Protein AF-A0A537BPP9-F1 (afdb_monomer_lite)

Structure (mmCIF, N/CA/C/O backbone):
data_AF-A0A537BPP9-F1
#
_entry.id   AF-A0A537BPP9-F1
#
loop_
_atom_site.group_PDB
_atom_site.id
_atom_site.type_symbol
_atom_site.label_atom_id
_atom_site.label_alt_id
_atom_site.label_comp_id
_atom_site.label_asym_id
_atom_site.label_entity_id
_atom_site.label_seq_id
_atom_site.pdbx_PDB_ins_code
_atom_site.Cartn_x
_atom_site.Cartn_y
_atom_site.Cartn_z
_atom_site.occupancy
_atom_site.B_iso_or_equiv
_atom_site.auth_seq_id
_atom_site.auth_comp_id
_atom_site.auth_asym_id
_atom_site.auth_atom_id
_atom_site.pdbx_PDB_model_num
ATOM 1 N N . ILE A 1 1 ? 6.197 -17.176 19.906 1.00 61.44 1 ILE A N 1
ATOM 2 C CA . ILE A 1 1 ? 5.536 -15.859 20.048 1.00 61.44 1 ILE A CA 1
ATOM 3 C C . ILE A 1 1 ? 5.811 -15.427 21.479 1.00 61.44 1 ILE A C 1
ATOM 5 O O . ILE A 1 1 ? 5.444 -16.181 22.370 1.00 61.44 1 ILE A O 1
ATOM 9 N N . SER A 1 2 ? 6.586 -14.357 21.679 1.00 73.06 2 SER A N 1
ATOM 10 C CA . SER A 1 2 ? 6.840 -13.791 23.013 1.00 73.06 2 SER A CA 1
ATOM 11 C C . SER A 1 2 ? 5.647 -12.945 23.462 1.00 73.06 2 SER A C 1
ATOM 13 O O . SER A 1 2 ? 4.713 -12.756 22.689 1.00 73.06 2 SER A O 1
ATOM 15 N N . ASP A 1 3 ? 5.698 -12.450 24.696 1.00 83.94 3 ASP A N 1
ATOM 16 C CA . ASP A 1 3 ? 4.587 -11.999 25.553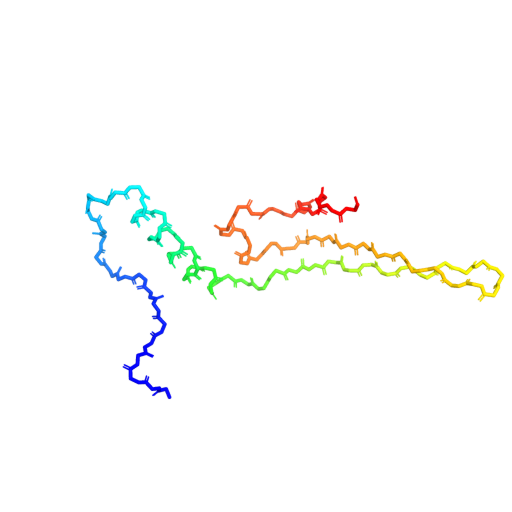 1.00 83.94 3 ASP A CA 1
ATOM 17 C C . ASP A 1 3 ? 3.584 -10.975 24.981 1.00 83.94 3 ASP A C 1
ATOM 19 O O . ASP A 1 3 ? 2.559 -10.705 25.609 1.00 83.94 3 ASP A O 1
ATOM 23 N N . HIS A 1 4 ? 3.818 -10.426 23.785 1.00 87.50 4 HIS A N 1
ATOM 24 C CA . HIS A 1 4 ? 2.938 -9.455 23.146 1.00 87.50 4 HIS A CA 1
ATOM 25 C C . HIS A 1 4 ? 2.727 -9.736 21.657 1.00 87.50 4 HIS A C 1
ATOM 27 O O . HIS A 1 4 ? 3.633 -10.133 20.923 1.00 87.50 4 HIS A O 1
ATOM 33 N N . PHE A 1 5 ? 1.499 -9.477 21.211 1.00 89.75 5 PHE A N 1
ATOM 34 C CA . PHE A 1 5 ? 1.113 -9.505 19.805 1.00 89.75 5 PHE A CA 1
ATOM 35 C C . PHE A 1 5 ? 1.318 -8.134 19.149 1.00 89.75 5 PHE A C 1
ATOM 37 O O . PHE A 1 5 ? 1.632 -7.143 19.811 1.00 89.75 5 PHE A O 1
ATOM 44 N N . ALA A 1 6 ? 1.126 -8.079 17.830 1.00 91.81 6 ALA A N 1
ATOM 45 C CA . ALA A 1 6 ? 1.098 -6.819 17.097 1.00 91.81 6 ALA A CA 1
ATOM 46 C C . ALA A 1 6 ? -0.002 -5.886 17.633 1.00 91.81 6 ALA A C 1
ATOM 48 O O . ALA A 1 6 ? -1.054 -6.339 18.087 1.00 91.81 6 ALA A O 1
ATOM 49 N N . ILE A 1 7 ? 0.231 -4.576 17.535 1.00 94.12 7 ILE A N 1
ATOM 50 C CA . ILE A 1 7 ? -0.763 -3.560 17.891 1.00 94.12 7 ILE A CA 1
ATOM 51 C C . ILE A 1 7 ? -1.897 -3.612 16.863 1.00 94.12 7 ILE A C 1
ATOM 53 O O . ILE A 1 7 ? -1.665 -3.430 15.667 1.00 94.12 7 ILE A O 1
ATOM 57 N N . ILE A 1 8 ? -3.116 -3.849 17.340 1.00 94.69 8 ILE A N 1
ATOM 58 C CA . ILE A 1 8 ? -4.331 -3.947 16.526 1.00 94.69 8 ILE A CA 1
ATOM 59 C C . ILE A 1 8 ? -5.445 -3.093 17.139 1.00 94.69 8 ILE A C 1
ATOM 61 O O . ILE A 1 8 ? -5.441 -2.868 18.355 1.00 94.69 8 ILE A O 1
ATOM 65 N N . PRO A 1 9 ? -6.404 -2.608 16.332 1.00 94.94 9 PRO A N 1
ATOM 66 C CA . PRO A 1 9 ? -7.571 -1.934 16.876 1.00 94.94 9 PRO A CA 1
ATOM 67 C C . PRO A 1 9 ? -8.391 -2.897 17.741 1.00 94.94 9 PRO A C 1
ATOM 69 O O . PRO A 1 9 ? -8.507 -4.087 17.446 1.00 94.94 9 PRO A O 1
ATOM 72 N N . THR A 1 10 ? -8.971 -2.370 18.816 1.00 94.00 10 THR A N 1
ATOM 73 C CA . THR A 1 10 ? -9.901 -3.116 19.669 1.00 94.00 10 THR A CA 1
ATOM 74 C C . THR A 1 10 ? -11.336 -2.955 19.158 1.00 94.00 10 THR A C 1
ATOM 76 O O . THR A 1 10 ? -11.615 -2.141 18.279 1.00 94.00 10 THR A O 1
ATOM 79 N N . LEU A 1 11 ? -12.275 -3.718 19.727 1.00 92.88 11 LEU A N 1
ATOM 80 C CA . LEU A 1 11 ? -13.703 -3.617 19.389 1.00 92.88 11 LEU A CA 1
ATOM 81 C C . LEU A 1 11 ? -14.368 -2.335 19.919 1.00 92.88 11 LEU A C 1
ATOM 83 O O . LEU A 1 11 ? -15.493 -2.018 19.537 1.00 92.88 11 LEU A O 1
ATOM 87 N N . GLN A 1 12 ? -13.704 -1.608 20.818 1.00 93.44 12 GLN A N 1
ATOM 88 C CA . GLN A 1 12 ? -14.235 -0.380 21.386 1.00 93.44 12 GLN A CA 1
ATOM 89 C C . GLN A 1 12 ? -13.851 0.808 20.504 1.00 93.44 12 GLN A C 1
ATOM 91 O O . GLN A 1 12 ? -12.675 1.145 20.375 1.00 93.44 12 GLN A O 1
ATOM 96 N N . ALA A 1 13 ? -14.856 1.480 19.942 1.00 89.06 13 ALA A N 1
ATOM 97 C CA . ALA A 1 13 ? -14.631 2.711 19.196 1.00 89.06 13 ALA A CA 1
ATOM 98 C C . ALA A 1 13 ? -14.059 3.806 20.123 1.00 89.06 13 ALA A C 1
ATOM 100 O O . ALA A 1 13 ? -14.611 4.031 21.211 1.00 89.06 13 ALA A O 1
ATOM 101 N N . PRO A 1 14 ? -12.976 4.494 19.720 1.00 90.50 14 PRO A N 1
ATOM 102 C CA . PRO A 1 14 ? -12.411 5.573 20.513 1.00 90.50 14 PRO A CA 1
ATOM 103 C C . PRO A 1 14 ? -13.364 6.776 20.552 1.00 90.50 14 PRO A C 1
ATOM 105 O O . PRO A 1 14 ? -14.169 6.993 19.645 1.00 90.50 14 PRO A O 1
ATOM 108 N N . LYS A 1 15 ? -13.274 7.574 21.618 1.00 91.88 15 LYS A N 1
ATOM 109 C CA . LYS A 1 15 ? -14.040 8.815 21.789 1.00 91.88 15 LYS A CA 1
ATOM 110 C C . LYS A 1 15 ? -13.077 9.952 22.105 1.00 91.88 15 LYS A C 1
ATOM 112 O O . LYS A 1 15 ? -12.145 9.740 22.868 1.00 91.88 15 LYS A O 1
ATOM 117 N N . GLN A 1 16 ? -13.358 11.142 21.569 1.00 91.56 16 GLN A N 1
ATOM 118 C CA . GLN A 1 16 ? -12.634 12.384 21.881 1.00 91.56 16 GLN A CA 1
ATOM 119 C C . GLN A 1 16 ? -11.112 12.291 21.669 1.00 91.56 16 GLN A C 1
ATOM 121 O O . GLN A 1 16 ? -10.341 12.708 22.527 1.00 91.56 16 GLN A O 1
ATOM 126 N N . LEU A 1 17 ? -10.683 11.749 20.527 1.00 93.75 17 LEU A N 1
ATOM 127 C CA . LEU A 1 17 ? -9.268 11.764 20.161 1.00 93.75 17 LEU A CA 1
ATOM 128 C C . LEU A 1 17 ? -8.840 13.173 19.750 1.00 93.75 17 LEU A C 1
ATOM 130 O O . LEU A 1 17 ? -9.557 13.860 19.016 1.00 93.75 17 LEU A O 1
ATOM 134 N N . ASN A 1 18 ? -7.653 13.585 20.185 1.00 96.50 18 ASN A N 1
ATOM 135 C CA . ASN A 1 18 ? -6.991 14.733 19.580 1.00 96.50 18 ASN A CA 1
ATOM 136 C C . ASN A 1 18 ? -6.466 14.373 18.175 1.00 96.50 18 ASN A C 1
ATOM 138 O O . ASN A 1 18 ? -6.469 13.215 17.758 1.00 96.50 18 ASN A O 1
ATOM 142 N N . GLU A 1 19 ? -6.005 15.370 17.422 1.00 96.69 19 GLU A N 1
ATOM 143 C CA . GLU A 1 19 ? -5.573 15.164 16.035 1.00 96.69 19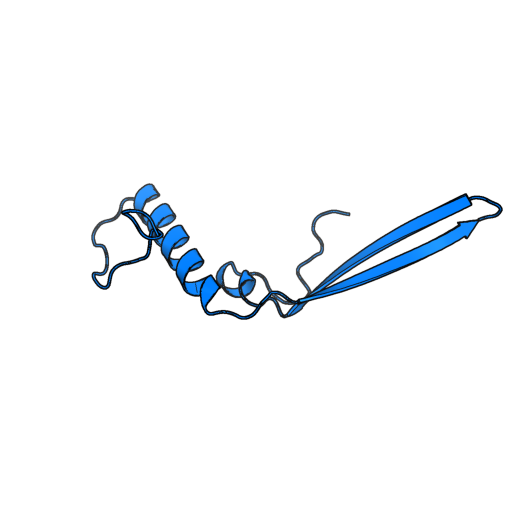 GLU A CA 1
ATOM 144 C C . GLU A 1 19 ? -4.439 14.130 15.899 1.00 96.69 19 GLU A C 1
ATOM 146 O O . GLU A 1 19 ? -4.448 13.308 14.979 1.00 96.69 19 GLU A O 1
ATOM 151 N N . ALA A 1 20 ? -3.468 14.146 16.815 1.00 97.31 20 ALA A N 1
ATOM 152 C CA . ALA A 1 20 ? -2.335 13.226 16.779 1.00 97.31 20 ALA A CA 1
ATOM 153 C C . ALA A 1 20 ? -2.773 11.787 17.088 1.00 97.31 20 ALA A C 1
ATOM 155 O O . ALA A 1 20 ? -2.369 10.850 16.397 1.00 97.31 20 ALA A O 1
ATOM 156 N N . GLU A 1 21 ? -3.641 11.616 18.083 1.00 96.31 21 GLU A N 1
ATOM 157 C CA . GLU A 1 21 ? -4.221 10.322 18.441 1.00 96.31 21 GLU A CA 1
ATOM 158 C C . GLU A 1 21 ? -5.091 9.764 17.316 1.00 96.31 21 GLU A C 1
ATOM 160 O O . GLU A 1 21 ? -4.985 8.582 16.998 1.00 96.31 21 GLU A O 1
ATOM 165 N N . GLN A 1 22 ? -5.899 10.607 16.666 1.00 95.88 22 GLN A N 1
ATOM 166 C CA . GLN A 1 22 ? -6.720 10.198 15.529 1.00 95.88 22 GLN A CA 1
ATOM 167 C C . GLN A 1 22 ? -5.848 9.723 14.363 1.00 95.88 22 GLN A C 1
ATOM 169 O O . GLN A 1 22 ? -6.104 8.663 13.798 1.00 95.88 22 GLN A O 1
ATOM 174 N N . LYS A 1 23 ? -4.776 10.456 14.032 1.00 96.12 23 LYS A N 1
ATOM 175 C CA . LYS A 1 23 ? -3.824 10.059 12.981 1.00 96.12 23 LYS A CA 1
ATOM 176 C C . LYS A 1 23 ? -3.155 8.720 13.288 1.00 96.12 23 LYS A C 1
ATOM 178 O O . LYS A 1 23 ? -3.007 7.887 12.393 1.00 96.12 23 LYS A O 1
ATOM 183 N N . LEU A 1 24 ? -2.756 8.502 14.541 1.00 95.81 24 LEU A N 1
ATOM 184 C CA . LEU A 1 24 ? -2.152 7.241 14.965 1.00 95.81 24 LEU A CA 1
ATOM 185 C C . LEU A 1 24 ? -3.165 6.090 14.921 1.00 95.81 24 LEU A C 1
ATOM 187 O O . LEU A 1 24 ? -2.849 5.016 14.410 1.00 95.81 24 LEU A O 1
ATOM 191 N N . TYR A 1 25 ? -4.386 6.321 15.405 1.00 95.94 25 TYR A N 1
ATOM 192 C CA . TYR A 1 25 ? -5.469 5.345 15.352 1.00 95.94 25 TYR A CA 1
ATOM 193 C C . TYR A 1 25 ? -5.783 4.940 13.907 1.00 95.94 25 TYR A C 1
ATOM 195 O O . TYR A 1 25 ? -5.780 3.751 13.588 1.00 95.94 25 TYR A O 1
ATOM 203 N N . ASP A 1 26 ? -5.945 5.912 13.007 1.00 94.88 26 ASP A N 1
ATOM 204 C CA . ASP A 1 26 ? -6.188 5.673 11.584 1.00 94.88 26 ASP A CA 1
ATOM 205 C C . ASP A 1 26 ? -5.049 4.879 10.935 1.00 94.88 26 ASP A C 1
ATOM 207 O O . ASP A 1 26 ? -5.300 3.984 10.128 1.00 94.88 26 ASP A O 1
ATOM 211 N N . MET A 1 27 ? -3.793 5.163 11.296 1.00 95.56 27 MET A N 1
ATOM 212 C CA . MET A 1 27 ? -2.633 4.414 10.808 1.00 95.56 27 MET A CA 1
ATOM 213 C C . MET A 1 27 ? -2.699 2.940 11.225 1.00 95.56 27 MET A C 1
ATOM 215 O O . MET A 1 27 ? -2.510 2.057 10.384 1.00 95.56 27 MET A O 1
ATOM 219 N N . VAL A 1 28 ? -2.993 2.671 12.501 1.00 96.50 28 VAL A N 1
ATOM 220 C CA . VAL A 1 28 ? -3.118 1.308 13.041 1.00 96.50 28 VAL A CA 1
ATOM 221 C C . VAL A 1 28 ? -4.284 0.572 12.379 1.00 96.50 28 VAL A C 1
ATOM 223 O O . VAL A 1 28 ? -4.112 -0.560 11.927 1.00 96.50 28 VAL A O 1
ATOM 226 N N . VAL A 1 29 ? -5.447 1.216 12.246 1.00 95.69 29 VAL A N 1
ATOM 227 C CA . VAL A 1 29 ? -6.634 0.630 11.604 1.00 95.69 29 VAL A CA 1
ATOM 228 C C . VAL A 1 29 ? -6.371 0.320 10.134 1.00 95.69 29 VAL A C 1
ATOM 230 O O . VAL A 1 29 ? -6.607 -0.806 9.700 1.00 95.69 29 VAL A O 1
ATOM 233 N N . ARG A 1 30 ? -5.834 1.272 9.361 1.00 96.56 30 ARG A N 1
ATOM 234 C CA . ARG A 1 30 ? -5.503 1.055 7.943 1.00 96.56 30 ARG A CA 1
ATOM 235 C C . ARG A 1 30 ? -4.491 -0.072 7.778 1.00 96.56 30 ARG A C 1
ATOM 237 O O . ARG A 1 30 ? -4.662 -0.915 6.902 1.00 96.56 30 ARG A O 1
ATOM 244 N N . ARG A 1 31 ? -3.470 -0.137 8.641 1.00 96.12 3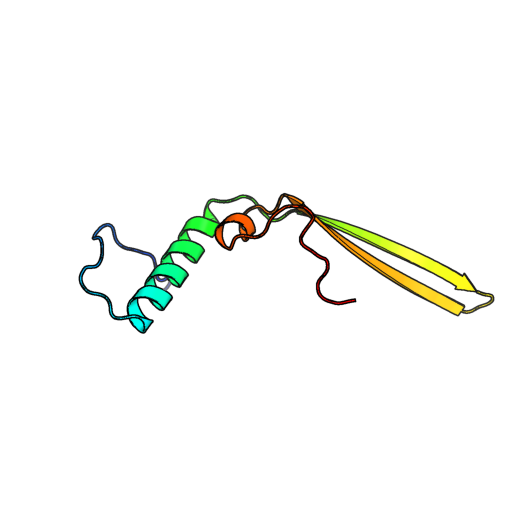1 ARG A N 1
ATOM 245 C CA . ARG A 1 31 ? -2.472 -1.214 8.606 1.00 96.12 31 ARG A CA 1
ATOM 246 C C . ARG A 1 31 ? -3.087 -2.574 8.913 1.00 96.12 31 ARG A C 1
ATOM 248 O O . ARG A 1 31 ? -2.751 -3.539 8.237 1.00 96.12 31 ARG A O 1
ATOM 255 N N . PHE A 1 32 ? -3.977 -2.646 9.898 1.00 96.44 32 PHE A N 1
ATOM 256 C CA . PHE A 1 32 ? -4.689 -3.873 10.235 1.00 96.44 32 PHE A CA 1
ATOM 257 C C . PHE A 1 32 ? -5.595 -4.335 9.085 1.00 96.44 32 PHE A C 1
ATOM 259 O O . PHE A 1 32 ? -5.529 -5.493 8.685 1.00 96.44 32 PHE A O 1
ATOM 266 N N . LEU A 1 33 ? -6.374 -3.423 8.494 1.00 96.12 33 LEU A N 1
ATOM 267 C CA . LEU A 1 33 ? -7.252 -3.726 7.359 1.00 96.12 33 LEU A CA 1
ATOM 268 C C . LEU A 1 33 ? -6.473 -4.195 6.125 1.00 96.12 33 LEU A C 1
ATOM 270 O O . LEU A 1 33 ? -6.894 -5.140 5.464 1.00 96.12 33 LEU A O 1
ATOM 274 N N . ALA A 1 34 ? -5.319 -3.585 5.842 1.00 96.69 34 ALA A N 1
ATOM 275 C CA . ALA A 1 34 ? -4.466 -3.925 4.705 1.00 96.69 34 ALA A CA 1
ATOM 276 C C . ALA A 1 34 ? -4.015 -5.399 4.688 1.00 96.69 34 ALA A C 1
ATOM 278 O O . ALA A 1 34 ? -3.799 -5.948 3.612 1.00 96.69 34 ALA A O 1
ATOM 279 N N . VAL A 1 35 ? -3.913 -6.063 5.847 1.00 95.88 35 VAL A N 1
ATOM 280 C CA . VAL A 1 35 ? -3.526 -7.486 5.944 1.00 95.88 35 VAL A CA 1
ATOM 281 C C . VAL A 1 35 ? -4.573 -8.420 5.325 1.00 95.88 35 VAL A C 1
ATOM 283 O O . VAL A 1 35 ? -4.234 -9.513 4.884 1.00 95.88 35 VAL A O 1
ATOM 286 N N . PHE A 1 36 ? -5.835 -7.992 5.259 1.00 96.50 36 PHE A N 1
ATOM 287 C CA . PHE A 1 36 ? -6.926 -8.778 4.675 1.00 96.50 36 PHE A CA 1
ATOM 288 C C . PHE A 1 36 ? -7.092 -8.558 3.166 1.00 96.50 36 PHE A C 1
ATOM 290 O O . PHE A 1 36 ? -7.944 -9.189 2.545 1.00 96.50 36 PHE A O 1
ATOM 297 N N . TYR A 1 37 ? -6.300 -7.662 2.573 1.00 96.56 37 TYR A N 1
ATOM 298 C CA . TYR A 1 37 ? -6.309 -7.396 1.139 1.00 96.56 37 TYR A CA 1
ATOM 299 C C . TYR A 1 37 ? -5.256 -8.255 0.427 1.00 96.56 37 TYR A C 1
ATOM 301 O O . TYR A 1 37 ? -4.244 -8.623 1.029 1.00 96.56 37 TYR A O 1
ATOM 309 N N . PRO A 1 38 ? -5.455 -8.564 -0.867 1.00 97.38 38 PRO A N 1
ATOM 310 C CA . PRO A 1 38 ? -4.455 -9.277 -1.647 1.00 97.38 38 PRO A CA 1
ATOM 311 C C . PRO A 1 38 ? -3.169 -8.453 -1.803 1.00 97.38 38 PRO A C 1
ATOM 313 O O . PRO A 1 38 ? -3.127 -7.241 -1.558 1.00 97.38 38 PRO A O 1
ATOM 316 N N . ALA A 1 39 ? -2.103 -9.121 -2.241 1.00 96.62 39 ALA A N 1
ATOM 317 C CA . ALA A 1 39 ? -0.864 -8.449 -2.601 1.00 96.62 39 ALA A CA 1
ATOM 318 C C . ALA A 1 39 ? -1.107 -7.407 -3.707 1.00 96.62 39 ALA A C 1
ATOM 320 O O . ALA A 1 39 ? -1.966 -7.582 -4.569 1.00 96.62 39 ALA A O 1
ATOM 321 N N . ALA A 1 40 ? -0.336 -6.321 -3.676 1.00 96.06 40 ALA A N 1
ATOM 322 C CA . ALA A 1 40 ? -0.269 -5.403 -4.802 1.00 96.06 40 ALA A CA 1
ATOM 323 C C . ALA A 1 40 ? 0.488 -6.074 -5.956 1.00 96.06 40 ALA A C 1
ATOM 325 O O . ALA A 1 40 ? 1.585 -6.601 -5.752 1.00 96.06 40 ALA A O 1
ATOM 326 N N . GLU A 1 41 ? -0.076 -6.032 -7.158 1.00 95.75 41 GLU A N 1
ATOM 327 C CA . GLU A 1 41 ? 0.497 -6.654 -8.349 1.00 95.75 41 GLU A CA 1
ATOM 328 C C . GLU A 1 41 ? 0.978 -5.589 -9.327 1.00 95.75 41 GLU A C 1
ATOM 330 O O . GLU A 1 41 ? 0.237 -4.685 -9.727 1.00 95.75 41 GLU A O 1
ATOM 335 N N . TYR A 1 42 ? 2.234 -5.726 -9.739 1.00 95.25 42 TYR A N 1
ATOM 336 C CA . TYR A 1 42 ? 2.899 -4.793 -10.633 1.00 95.25 42 TYR A CA 1
ATOM 337 C C . TYR A 1 42 ? 3.348 -5.494 -11.905 1.00 95.25 42 TYR A C 1
ATOM 339 O O . TYR A 1 42 ? 3.905 -6.590 -11.862 1.00 95.25 42 TYR A O 1
ATOM 347 N N . LEU A 1 43 ? 3.197 -4.806 -13.031 1.00 94.06 43 LEU A N 1
ATOM 348 C CA . LEU A 1 43 ? 3.862 -5.165 -14.271 1.00 94.06 43 LEU A CA 1
ATOM 349 C C . LEU A 1 43 ? 5.228 -4.476 -14.308 1.00 94.06 43 LEU A C 1
ATOM 351 O O . LEU A 1 43 ? 5.308 -3.257 -14.468 1.00 94.06 43 LEU A O 1
ATOM 355 N N . GLN A 1 44 ? 6.296 -5.258 -14.165 1.00 94.94 44 GLN A N 1
ATOM 356 C CA . GLN A 1 44 ? 7.666 -4.785 -14.341 1.00 94.94 44 GLN A CA 1
ATOM 357 C C . GLN A 1 44 ? 8.134 -5.087 -15.764 1.00 94.94 44 GLN A C 1
ATOM 359 O O . GLN A 1 44 ? 8.143 -6.235 -16.200 1.00 94.94 44 GLN A O 1
ATOM 364 N N . THR A 1 45 ? 8.537 -4.047 -16.485 1.00 94.56 45 THR A N 1
ATOM 365 C CA . THR A 1 45 ? 9.084 -4.156 -17.836 1.00 94.56 45 THR A CA 1
ATOM 366 C C . THR A 1 45 ? 10.542 -3.739 -17.815 1.00 94.56 45 THR A C 1
ATOM 368 O O . THR A 1 45 ? 10.851 -2.593 -17.501 1.00 94.56 45 THR A O 1
ATOM 371 N N . THR A 1 46 ? 11.440 -4.647 -18.184 1.00 95.81 46 THR A N 1
ATOM 372 C CA . THR A 1 46 ? 12.865 -4.348 -18.349 1.00 95.81 46 THR A CA 1
ATOM 373 C C . THR A 1 46 ? 13.218 -4.422 -19.826 1.00 95.81 46 THR A C 1
ATOM 375 O O . THR A 1 46 ? 12.990 -5.436 -20.481 1.00 95.81 46 THR A O 1
ATOM 378 N N . ARG A 1 47 ? 13.808 -3.352 -20.354 1.00 96.56 47 ARG A N 1
ATOM 379 C CA . ARG A 1 47 ? 14.324 -3.279 -21.719 1.00 9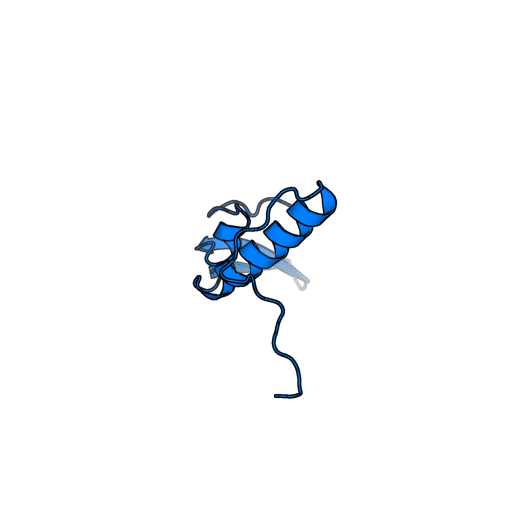6.56 47 ARG A CA 1
ATOM 380 C C . ARG A 1 47 ? 15.834 -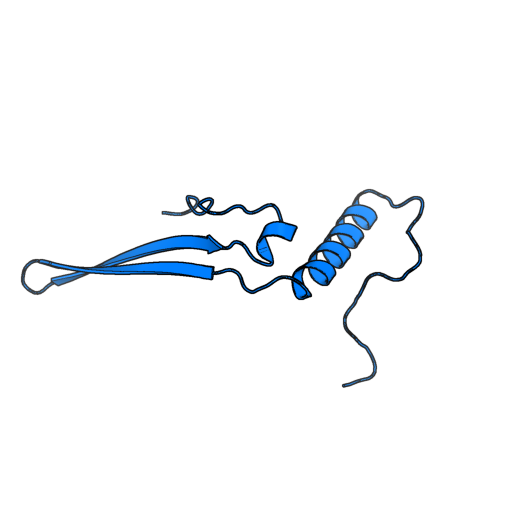3.105 -21.673 1.00 96.56 47 ARG A C 1
ATOM 382 O O . ARG A 1 47 ? 16.326 -2.183 -21.028 1.00 96.56 47 ARG A O 1
ATOM 389 N N . ILE A 1 48 ? 16.554 -3.966 -22.385 1.00 97.19 48 ILE A N 1
ATOM 390 C CA . ILE A 1 48 ? 17.991 -3.812 -22.608 1.00 97.19 48 ILE A CA 1
ATOM 391 C C . ILE A 1 48 ? 18.200 -3.307 -24.032 1.00 97.19 48 ILE A C 1
ATOM 393 O O . ILE A 1 48 ? 17.914 -4.013 -24.996 1.00 97.19 48 ILE A O 1
ATOM 397 N N . THR A 1 49 ? 18.681 -2.075 -24.163 1.00 97.56 49 THR A N 1
ATOM 398 C CA . THR A 1 49 ? 19.041 -1.471 -25.446 1.00 97.56 49 THR A CA 1
ATOM 399 C C . THR A 1 49 ? 20.541 -1.626 -25.661 1.00 97.56 49 THR A C 1
ATOM 401 O O . THR A 1 49 ? 21.333 -1.215 -24.814 1.00 97.56 49 THR A O 1
ATOM 404 N N . ARG A 1 50 ? 20.945 -2.189 -26.802 1.00 97.44 50 ARG A N 1
ATOM 405 C CA . ARG A 1 50 ? 22.356 -2.319 -27.177 1.00 97.44 50 ARG A CA 1
ATOM 406 C C . ARG A 1 50 ? 22.748 -1.236 -28.180 1.00 97.44 50 ARG A C 1
ATOM 408 O O . ARG A 1 50 ? 22.057 -1.049 -29.177 1.00 97.44 50 ARG A O 1
ATOM 415 N N . VAL A 1 51 ? 23.867 -0.559 -27.927 1.00 97.12 51 VAL A N 1
ATOM 416 C CA . VAL A 1 51 ? 24.477 0.416 -28.844 1.00 97.12 51 VAL A CA 1
ATOM 417 C C . VAL A 1 51 ? 25.967 0.099 -28.948 1.00 97.12 51 VAL A C 1
ATOM 419 O O . VAL A 1 51 ? 26.735 0.365 -28.023 1.00 97.12 51 VAL A O 1
ATOM 422 N N . GLY A 1 52 ? 26.369 -0.525 -30.058 1.00 95.94 52 GLY A N 1
ATOM 423 C CA . GLY A 1 52 ? 27.711 -1.096 -30.201 1.00 95.94 52 GLY A CA 1
ATOM 424 C C . GLY A 1 52 ? 27.984 -2.147 -29.119 1.00 95.94 52 GLY A C 1
ATOM 425 O O . GLY A 1 52 ? 27.235 -3.118 -28.987 1.00 95.94 52 GLY A O 1
ATOM 426 N N . GLU A 1 53 ? 29.028 -1.919 -28.322 1.00 96.25 53 GLU A N 1
ATOM 427 C CA . GLU A 1 53 ? 29.416 -2.775 -27.188 1.00 96.25 53 GLU A CA 1
ATOM 428 C C . GLU A 1 53 ? 28.701 -2.412 -25.873 1.00 96.25 53 GLU A C 1
ATOM 430 O O . GLU A 1 53 ? 28.747 -3.160 -24.894 1.00 96.25 53 GLU A O 1
ATOM 435 N N . HIS A 1 54 ? 28.004 -1.276 -25.831 1.00 96.38 54 HIS A N 1
ATOM 436 C CA . HIS A 1 54 ? 27.359 -0.785 -24.619 1.00 96.38 54 HIS A CA 1
ATOM 437 C C . HIS A 1 54 ? 25.929 -1.308 -24.477 1.00 96.38 54 HIS A C 1
ATOM 439 O O . HIS A 1 54 ? 25.173 -1.406 -25.447 1.00 96.38 54 HIS A O 1
ATOM 445 N N . HIS A 1 55 ? 25.551 -1.600 -23.233 1.00 96.81 55 HIS A N 1
ATOM 446 C CA . HIS A 1 55 ? 24.217 -2.051 -22.857 1.00 96.81 55 HIS A CA 1
ATOM 447 C C . HIS A 1 55 ? 23.580 -1.012 -21.936 1.00 96.81 55 HIS A C 1
ATOM 449 O O . HIS A 1 55 ? 24.161 -0.627 -20.924 1.00 96.81 55 HIS A O 1
ATOM 455 N N . PHE A 1 56 ? 22.371 -0.584 -22.278 1.00 97.50 56 PHE A N 1
ATOM 456 C CA . PHE A 1 56 ? 21.572 0.353 -21.501 1.00 97.50 56 PHE A CA 1
ATOM 457 C C . PHE A 1 56 ? 20.339 -0.369 -20.975 1.00 97.50 56 PHE A C 1
ATOM 459 O O . PHE A 1 56 ? 19.626 -1.020 -21.737 1.00 97.50 56 PHE A O 1
ATOM 466 N N . LYS A 1 57 ? 20.075 -0.244 -19.676 1.00 96.94 57 LYS A N 1
ATOM 467 C CA . LYS A 1 57 ? 18.888 -0.804 -19.031 1.00 96.94 57 LYS A CA 1
ATOM 468 C C . LYS A 1 57 ? 17.844 0.296 -18.868 1.00 96.94 57 LYS A C 1
ATOM 470 O O . LYS A 1 57 ? 18.133 1.343 -18.302 1.00 96.94 57 LYS A O 1
ATOM 475 N N . THR A 1 58 ? 16.630 0.052 -19.342 1.00 96.38 58 THR A N 1
ATOM 476 C CA . THR A 1 58 ? 15.450 0.864 -19.032 1.00 96.38 58 THR A CA 1
ATOM 477 C C . THR A 1 58 ? 14.452 -0.006 -18.290 1.00 96.38 58 THR A C 1
ATOM 479 O O . THR A 1 58 ? 14.192 -1.134 -18.705 1.00 96.38 58 THR A O 1
ATOM 482 N N . GLU A 1 59 ? 13.877 0.511 -17.212 1.00 95.31 59 GLU A N 1
ATOM 483 C CA . GLU A 1 59 ? 12.844 -0.182 -16.448 1.00 95.31 59 GLU A CA 1
ATOM 484 C C . GLU A 1 59 ? 11.585 0.670 -16.375 1.00 95.31 59 GLU A C 1
ATOM 486 O O . GLU A 1 59 ? 11.654 1.889 -16.256 1.00 95.31 59 GLU A O 1
ATOM 491 N N . GLY A 1 60 ? 10.438 0.010 -16.468 1.00 92.94 60 GLY A N 1
ATOM 492 C CA . GLY A 1 60 ? 9.129 0.576 -16.194 1.00 92.94 60 GLY A CA 1
ATOM 493 C C . GLY A 1 60 ? 8.401 -0.310 -15.195 1.00 92.94 60 GLY A C 1
ATOM 494 O O . GLY A 1 60 ? 8.559 -1.534 -15.206 1.00 92.94 60 GLY A O 1
ATOM 495 N N . LYS A 1 61 ? 7.606 0.305 -14.328 1.00 92.44 61 LYS A N 1
ATOM 496 C CA . LYS A 1 61 ? 6.784 -0.382 -13.337 1.00 92.44 61 LYS A CA 1
ATOM 497 C C . LYS A 1 61 ? 5.390 0.224 -13.372 1.00 92.44 61 LYS A C 1
ATOM 499 O O . LYS A 1 61 ? 5.258 1.438 -13.306 1.00 92.44 61 LYS A O 1
ATOM 504 N N . VAL A 1 62 ? 4.371 -0.618 -13.496 1.00 92.94 62 VAL A N 1
ATOM 505 C CA . VAL A 1 62 ? 2.970 -0.180 -13.528 1.00 92.94 62 VAL A CA 1
ATOM 506 C C . VAL A 1 62 ? 2.171 -0.988 -12.520 1.00 92.94 62 VAL A C 1
ATOM 508 O O . VAL A 1 62 ? 2.161 -2.217 -12.595 1.00 92.94 62 VAL A O 1
ATOM 511 N N . LEU A 1 63 ? 1.487 -0.311 -11.599 1.00 92.44 63 LEU A N 1
ATOM 512 C CA . LEU A 1 63 ? 0.532 -0.936 -10.685 1.00 92.44 63 LEU A CA 1
ATOM 513 C C . LEU A 1 63 ? -0.702 -1.413 -11.461 1.00 92.44 63 LEU A C 1
ATOM 515 O O . LEU A 1 63 ? -1.483 -0.596 -11.947 1.00 92.44 63 LEU A O 1
ATOM 519 N N . GLN A 1 64 ? -0.863 -2.732 -11.581 1.00 93.56 64 GLN A N 1
ATOM 520 C CA . GLN A 1 64 ? -2.004 -3.358 -12.256 1.00 93.56 64 GLN A CA 1
ATOM 521 C C . GLN A 1 64 ? -3.157 -3.549 -11.274 1.00 93.56 64 GLN A C 1
ATOM 523 O O . GLN A 1 64 ? -4.252 -3.039 -11.503 1.00 93.56 64 GLN A O 1
ATOM 528 N N . ASN A 1 65 ? -2.876 -4.201 -10.142 1.00 94.38 65 ASN A N 1
ATOM 529 C CA . ASN A 1 65 ? -3.845 -4.425 -9.074 1.00 94.38 65 ASN A CA 1
ATOM 530 C C . ASN A 1 65 ? -3.314 -3.819 -7.764 1.00 94.38 65 ASN A C 1
ATOM 532 O O . ASN A 1 65 ? -2.297 -4.289 -7.255 1.00 94.38 65 ASN A O 1
ATOM 536 N N . PRO A 1 66 ? -3.968 -2.794 -7.186 1.00 94.69 66 PRO A N 1
ATOM 537 C CA . PRO A 1 66 ? -3.464 -2.098 -6.000 1.00 94.69 66 PRO A CA 1
ATOM 538 C C . PRO A 1 66 ? -3.411 -2.977 -4.746 1.00 94.69 66 PRO A C 1
ATOM 540 O O . PRO A 1 66 ? -2.579 -2.737 -3.872 1.00 94.69 66 PRO A O 1
ATOM 543 N N . GLY A 1 67 ? -4.268 -3.997 -4.644 1.00 96.44 67 GLY A N 1
ATOM 544 C CA . GLY A 1 67 ? -4.330 -4.872 -3.473 1.00 96.44 67 GLY A CA 1
ATOM 545 C C . GLY A 1 67 ? -4.421 -4.070 -2.173 1.00 96.44 67 GLY A C 1
ATOM 546 O O . GLY A 1 67 ? -5.220 -3.141 -2.057 1.00 96.44 67 GLY A O 1
ATOM 547 N N . TRP A 1 68 ? -3.565 -4.385 -1.206 1.00 96.44 68 TRP A N 1
ATOM 548 C CA . TRP A 1 68 ? -3.489 -3.683 0.079 1.00 96.44 68 TRP A CA 1
ATOM 549 C C . TRP A 1 68 ? -3.198 -2.175 -0.021 1.00 96.44 68 TRP A C 1
ATOM 551 O O . TRP A 1 68 ? -3.543 -1.430 0.899 1.00 96.44 68 TRP A O 1
ATOM 561 N N . LEU A 1 69 ? -2.612 -1.687 -1.122 1.00 94.06 69 LEU A N 1
ATOM 562 C CA . LEU A 1 69 ? -2.364 -0.253 -1.324 1.00 94.06 69 LEU A CA 1
ATOM 563 C C . LEU A 1 69 ? -3.659 0.546 -1.508 1.00 94.06 69 LEU A C 1
ATOM 565 O O . LEU A 1 69 ? -3.671 1.746 -1.230 1.00 94.06 69 LEU A O 1
ATOM 569 N N . ALA A 1 70 ? -4.756 -0.107 -1.901 1.00 94.00 70 ALA A N 1
ATOM 570 C CA . ALA A 1 70 ? -6.063 0.534 -2.022 1.00 94.00 70 ALA A CA 1
ATOM 571 C C . ALA A 1 70 ? -6.549 1.112 -0.680 1.00 94.00 70 ALA A C 1
ATOM 573 O O . ALA A 1 70 ? -7.170 2.171 -0.648 1.00 94.00 70 ALA A O 1
ATOM 574 N N . VAL A 1 71 ? -6.188 0.488 0.450 1.00 95.06 71 VAL A N 1
ATOM 575 C CA . VAL A 1 71 ? -6.504 0.987 1.807 1.00 95.06 71 VAL A CA 1
ATOM 576 C C . VAL A 1 71 ? -5.830 2.339 2.096 1.00 95.06 71 VAL A C 1
ATOM 578 O O . VAL A 1 71 ? -6.305 3.147 2.902 1.00 95.06 71 VAL A O 1
ATOM 581 N N . TYR A 1 72 ? -4.725 2.612 1.406 1.00 92.25 72 TYR A N 1
ATOM 582 C CA . TYR A 1 72 ? -3.989 3.872 1.463 1.00 92.25 72 TYR A CA 1
ATOM 583 C C . TYR A 1 72 ? -4.377 4.842 0.338 1.00 92.25 72 TYR A C 1
ATOM 585 O O . TYR A 1 72 ? -3.776 5.906 0.231 1.00 92.25 72 TYR A O 1
ATOM 593 N N . GLY A 1 73 ? -5.393 4.509 -0.463 1.00 89.88 73 GLY A N 1
ATOM 594 C CA . GLY A 1 73 ? -5.929 5.371 -1.515 1.00 89.88 73 GLY A CA 1
ATOM 595 C C . GLY A 1 73 ? -5.209 5.285 -2.860 1.00 89.88 73 GLY A C 1
ATOM 596 O O . GLY A 1 73 ? -5.459 6.140 -3.695 1.00 89.88 73 GLY A O 1
ATOM 597 N N . ARG A 1 74 ? -4.341 4.288 -3.088 1.00 86.25 74 ARG A N 1
ATOM 598 C CA . ARG A 1 74 ? -3.700 4.089 -4.401 1.00 86.25 74 ARG A CA 1
ATOM 599 C C . ARG A 1 74 ? -4.612 3.340 -5.369 1.00 86.25 74 ARG A C 1
ATOM 601 O O . ARG A 1 74 ? -5.164 2.298 -5.003 1.00 86.25 74 ARG A O 1
ATOM 608 N N . ALA A 1 75 ? -4.685 3.810 -6.610 1.00 83.06 75 ALA A N 1
ATOM 609 C CA . ALA A 1 75 ? -5.417 3.168 -7.698 1.00 83.06 75 ALA A CA 1
ATOM 610 C C . ALA A 1 75 ? -4.496 2.562 -8.775 1.00 83.06 75 ALA A C 1
ATOM 612 O O . ALA A 1 75 ? -3.306 2.869 -8.873 1.00 83.06 75 ALA A O 1
ATOM 613 N N . SER A 1 76 ? -5.053 1.671 -9.601 1.00 79.25 76 SER A N 1
ATOM 614 C CA . SER A 1 76 ? -4.358 1.129 -10.775 1.00 79.25 76 SER A CA 1
ATOM 615 C C . SER A 1 76 ? -3.918 2.256 -11.713 1.00 79.25 76 SER A C 1
ATOM 617 O O . SER A 1 76 ? -4.680 3.181 -11.980 1.00 79.25 76 SER A O 1
ATOM 619 N N . GLY A 1 77 ? -2.694 2.170 -12.234 1.00 68.62 77 GLY A N 1
ATOM 620 C CA . GLY A 1 77 ? -2.120 3.198 -13.110 1.00 68.62 77 GLY A CA 1
ATOM 621 C C . GLY A 1 77 ? -1.534 4.428 -12.399 1.00 68.62 77 GLY A C 1
ATOM 622 O O . GLY A 1 77 ? -0.858 5.221 -13.054 1.00 68.62 77 GLY A O 1
ATOM 623 N N . GLU A 1 78 ? -1.700 4.570 -11.079 1.00 67.25 78 GLU A N 1
ATOM 624 C CA . GLU A 1 78 ? -1.084 5.640 -10.276 1.00 67.25 78 GLU A CA 1
ATOM 625 C C . GLU A 1 78 ? 0.338 5.266 -9.824 1.00 67.25 78 GLU A C 1
ATOM 627 O O . GLU A 1 78 ? 0.612 5.063 -8.644 1.00 67.25 78 GLU A O 1
ATOM 632 N N . ASP A 1 79 ? 1.255 5.159 -10.784 1.00 57.94 79 ASP A N 1
ATOM 633 C CA . ASP A 1 79 ? 2.698 5.012 -10.542 1.00 57.94 79 ASP A CA 1
ATOM 634 C C . ASP A 1 79 ? 3.486 5.867 -11.558 1.00 57.94 79 ASP A C 1
ATOM 636 O O . ASP A 1 79 ? 4.347 5.388 -12.290 1.00 57.94 79 ASP A O 1
ATOM 640 N N . ASN A 1 80 ? 3.165 7.162 -11.631 1.00 50.00 80 ASN A N 1
ATOM 641 C CA . ASN A 1 80 ? 3.969 8.164 -12.347 1.00 50.00 80 ASN A CA 1
ATOM 642 C C . ASN A 1 80 ? 4.499 9.235 -11.379 1.00 50.00 80 ASN A C 1
ATOM 644 O O . ASN A 1 80 ? 4.394 10.428 -11.635 1.00 50.00 80 ASN A O 1
ATOM 648 N N . GLU A 1 81 ? 5.074 8.815 -10.254 1.00 45.78 81 GLU A N 1
ATOM 649 C CA . GLU A 1 81 ? 5.950 9.686 -9.470 1.00 45.78 81 GLU A CA 1
ATOM 650 C C . GLU A 1 81 ? 7.307 8.998 -9.318 1.00 45.78 81 GLU A C 1
ATOM 652 O O . GLU A 1 81 ? 7.419 7.965 -8.653 1.00 45.78 81 GLU A O 1
ATOM 657 N N . ASN A 1 82 ? 8.324 9.623 -9.922 1.00 36.53 82 ASN A N 1
ATOM 658 C CA . ASN A 1 82 ? 9.759 9.301 -9.914 1.00 36.53 82 ASN A CA 1
ATOM 659 C C . ASN A 1 82 ? 10.288 8.472 -11.102 1.00 36.53 82 ASN A C 1
ATOM 661 O O . ASN A 1 82 ? 10.774 7.352 -10.932 1.00 36.53 82 ASN A O 1
ATOM 665 N N . LEU A 1 83 ? 10.275 9.091 -12.289 1.00 34.72 83 LEU A N 1
ATOM 666 C CA . LEU A 1 83 ? 11.397 9.018 -13.235 1.00 34.72 83 LEU A CA 1
ATOM 667 C C . LEU A 1 83 ? 12.126 10.363 -13.226 1.00 34.72 83 LEU A C 1
ATOM 669 O O . LEU A 1 83 ? 11.414 11.393 -13.260 1.00 34.72 83 LEU A O 1
#

Foldseek 3Di:
DPDDDDDADDPDDDDDDDPVRVVVNLVRHLVNVLVVWDDFDKDKDWDWDDDPPDTDIDIDIWGQGCTSCVSVVDDGRPPPDDD

pLDDT: mean 90.01, std 13.36, range [34.72, 97.56]

Sequence (83 aa):
ISDHFAIIPTLQAPKQLNEAEQKLYDMVVRRFLAVFYPAAEYLQTTRITRVGEHHFKTEGKVLQNPGWLAVYGRASGEDNENL

Radius of gyration: 20.11 Å; chains: 1; bounding box: 44×31×56 Å

Secondary structure (DSSP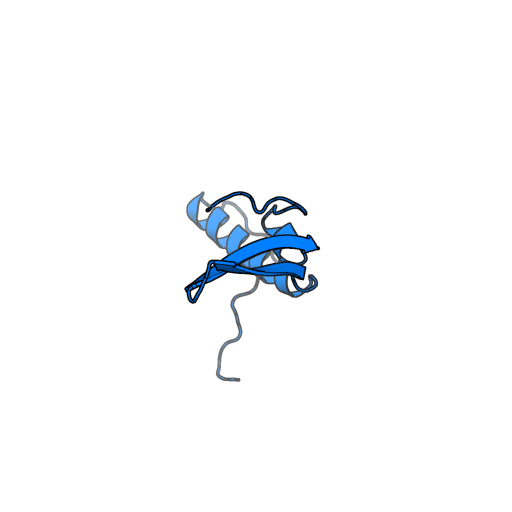, 8-state):
--S-PPP---SSPP-S--HHHHHHHHHHHHHHHHTTSPPPEEEEEEEEEEETTEEEEEEEEEEEE-GGGGGGT--TT---S--